Protein AF-A0A9P0H3G5-F1 (afdb_monomer_lite)

Sequence (173 aa):
MIEGFGSDVYIGLFVGIISFILIFKLLHWIFGDRNGSVQLIDEVNEVEDGVRPPIYNPNCCPICLCGQSLALETNCGHLYCGTCLQMHYLITSRGDSSGFLCAMCRQRVVLIFICFNQEEWQRPVDHNNLQARDDVLRFVRMYNRIVRNDLTMYWLLYGCHYKQSLNEEQTGQ

Foldseek 3Di:
DDDDDPVVVVVVVVVVVVVVVVVVVVVCCVVVVVPDDPPPPPDPDDDDDDDDPPDDDLQAAPQPRHGADQWKAFPVGRIHHLVSVLVVCVVAPPPDLQAGADPPPRDGGQAMDGDHDPCLVVPDDDPVSVVSNVVSVVSRVVSNVSNVVVVVVCCVVPVVVVVVVVVVVVVPD

Secondary structure (DSSP, 8-state):
---SSSHHHHHHHHHHHHHHHHHHHHHHHHHHGGGS---------------------TTB-TTT-SBPSSEEEETTS-EEEHHHHHHHHHHH--S-TT-EEPTTT--EE--EEE---HHHHH----HHHHHHHHHHHHHHHHHHHHHHHHHHHHHHHHTHHHHHHHHHHTS--

pLDDT: mean 76.03, std 18.28, range [39.28, 95.94]

Radius of gyration: 25.34 Å; chains: 1; bounding box: 59×46×76 Å

InterPro domains:
  IPR001841 Zinc finger, RING-type [PS50089] (61-106)
  IPR001841 Zinc finger, RING-type [SM00184] (61-105)
  IPR013083 Zinc finger, RING/FYVE/PHD-type [G3DSA:3.30.40.10] (41-170)
  IPR017907 Zinc finger, RING-type, conserved site [PS00518] (76-85)
  IPR038896 E3 ubiquitin-protein ligase RNF170 [PTHR22894] (50-146)

Structure (mmCIF, N/CA/C/O backbone):
data_AF-A0A9P0H3G5-F1
#
_entry.id   AF-A0A9P0H3G5-F1
#
loop_
_atom_site.group_PDB
_atom_site.id
_atom_site.type_symbol
_atom_sit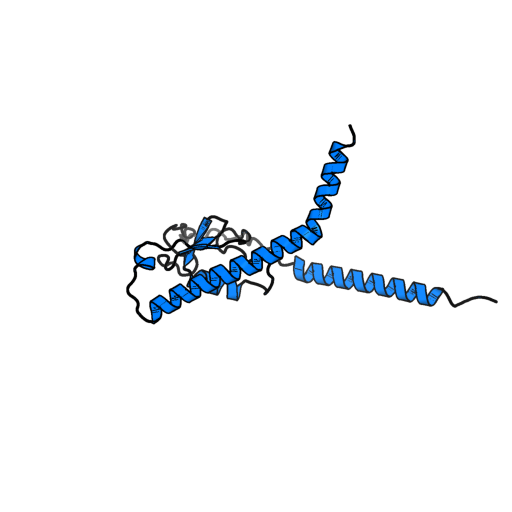e.label_atom_id
_atom_site.label_alt_id
_atom_site.label_comp_id
_atom_site.label_asym_id
_atom_site.label_entity_id
_atom_site.label_seq_id
_atom_site.pdbx_PDB_ins_code
_atom_site.Cartn_x
_atom_site.Cartn_y
_atom_site.Cartn_z
_atom_site.occupancy
_atom_site.B_iso_or_equiv
_atom_site.auth_seq_id
_atom_site.auth_comp_id
_atom_site.auth_asym_id
_atom_site.auth_atom_id
_atom_site.pdbx_PDB_model_num
ATOM 1 N N . MET A 1 1 ? 39.455 7.508 -57.309 1.00 43.72 1 MET A N 1
ATOM 2 C CA . MET A 1 1 ? 39.784 7.834 -55.907 1.00 43.72 1 MET A CA 1
ATOM 3 C C . MET A 1 1 ? 38.508 8.301 -55.223 1.00 43.72 1 MET A C 1
ATOM 5 O O . MET A 1 1 ? 38.209 9.484 -55.247 1.00 43.72 1 MET A O 1
ATOM 9 N N . ILE A 1 2 ? 37.701 7.358 -54.735 1.00 54.16 2 ILE A N 1
ATOM 10 C CA . ILE A 1 2 ? 36.530 7.624 -53.885 1.00 54.16 2 ILE A CA 1
ATOM 11 C C . ILE A 1 2 ? 36.586 6.551 -52.796 1.00 54.16 2 ILE A C 1
ATOM 13 O O . ILE A 1 2 ? 35.882 5.551 -52.846 1.00 54.16 2 ILE A O 1
ATOM 17 N N . GLU A 1 3 ? 37.530 6.710 -51.878 1.00 62.25 3 GLU A N 1
ATOM 18 C CA . GLU A 1 3 ? 37.628 5.905 -50.664 1.00 62.25 3 GLU A CA 1
ATOM 19 C C . GLU A 1 3 ? 37.427 6.852 -49.483 1.00 62.25 3 GLU A C 1
ATOM 21 O O . GLU A 1 3 ? 38.040 7.917 -49.437 1.00 62.25 3 GLU A O 1
ATOM 26 N N . GLY A 1 4 ? 36.564 6.465 -48.541 1.00 60.00 4 GLY A N 1
ATOM 27 C CA . GLY A 1 4 ? 36.688 6.946 -47.163 1.00 60.00 4 GLY A CA 1
ATOM 28 C C . GLY A 1 4 ? 35.670 7.961 -46.640 1.00 60.00 4 GLY A C 1
ATOM 29 O O . GLY A 1 4 ? 36.054 8.801 -45.843 1.00 60.00 4 GLY A O 1
ATOM 30 N N . PHE A 1 5 ? 34.388 7.896 -47.020 1.00 57.34 5 PHE A N 1
ATOM 31 C CA . PHE A 1 5 ? 33.330 8.640 -46.295 1.00 57.34 5 PHE A CA 1
ATOM 32 C C . PHE A 1 5 ? 32.260 7.753 -45.639 1.00 57.34 5 PHE A C 1
ATOM 34 O O . PHE A 1 5 ? 31.451 8.240 -44.856 1.00 57.34 5 PHE A O 1
ATOM 41 N N . GLY A 1 6 ? 32.242 6.448 -45.932 1.00 60.72 6 GLY A N 1
ATOM 42 C CA . GLY A 1 6 ? 31.206 5.543 -45.423 1.00 60.72 6 GLY A CA 1
ATOM 43 C C . GLY A 1 6 ? 31.558 4.854 -44.105 1.00 60.72 6 GLY A C 1
ATOM 44 O O . GLY A 1 6 ? 30.698 4.715 -43.242 1.00 60.72 6 GLY A O 1
ATOM 45 N N . SER A 1 7 ? 32.807 4.410 -43.937 1.00 69.69 7 SER A N 1
ATOM 46 C CA . SER A 1 7 ? 33.212 3.518 -42.839 1.00 69.69 7 SER A CA 1
ATOM 47 C C . SER A 1 7 ? 33.006 4.127 -41.458 1.00 69.69 7 SER A C 1
ATOM 49 O O . SER A 1 7 ? 32.521 3.442 -40.565 1.00 69.69 7 SER A O 1
ATOM 51 N N . ASP A 1 8 ? 33.303 5.412 -41.293 1.00 74.94 8 ASP A N 1
ATOM 52 C CA . ASP A 1 8 ? 33.261 6.072 -39.984 1.00 74.94 8 ASP A CA 1
ATOM 53 C C . ASP A 1 8 ? 31.825 6.200 -39.459 1.00 74.94 8 ASP A C 1
ATOM 55 O O . ASP A 1 8 ? 31.575 6.068 -38.259 1.00 74.94 8 ASP A O 1
ATOM 59 N N . VAL A 1 9 ? 30.859 6.354 -40.371 1.00 80.38 9 VAL A N 1
ATOM 60 C CA . VAL A 1 9 ? 29.427 6.375 -40.047 1.00 80.38 9 VAL A CA 1
ATOM 61 C C . VAL A 1 9 ? 28.953 4.985 -39.618 1.00 80.38 9 VAL A C 1
ATOM 63 O O . VAL A 1 9 ? 28.243 4.856 -38.619 1.00 80.38 9 VAL A O 1
ATOM 66 N N . TYR A 1 10 ? 29.385 3.932 -40.320 1.00 83.00 10 TYR A N 1
ATOM 67 C CA . TYR A 1 10 ? 29.057 2.551 -39.950 1.00 83.00 10 TYR A CA 1
ATOM 68 C C . TYR A 1 10 ? 29.678 2.148 -38.609 1.00 83.00 10 TYR A C 1
ATOM 70 O O . TYR A 1 10 ? 29.017 1.501 -37.797 1.00 83.00 10 TYR A O 1
ATOM 78 N N . ILE A 1 11 ? 30.918 2.565 -38.347 1.00 84.50 11 ILE A N 1
ATOM 79 C CA . ILE A 1 11 ? 31.607 2.301 -37.079 1.00 84.50 11 ILE A CA 1
ATOM 80 C C . ILE A 1 11 ? 30.888 3.021 -35.933 1.00 84.50 11 ILE A C 1
ATOM 82 O O . ILE A 1 11 ? 30.604 2.399 -34.908 1.00 84.50 11 ILE A O 1
ATOM 86 N N . GLY A 1 12 ? 30.519 4.293 -36.115 1.00 85.06 12 GLY A N 1
ATOM 87 C CA . GLY A 1 12 ? 29.766 5.052 -35.113 1.00 85.06 12 GLY A CA 1
ATOM 88 C C . GLY A 1 12 ? 28.413 4.419 -34.779 1.00 85.06 12 GLY A C 1
ATOM 89 O O . GLY A 1 12 ? 28.065 4.280 -33.605 1.00 85.06 12 GLY A O 1
ATOM 90 N N . LEU A 1 13 ? 27.678 3.960 -35.797 1.00 88.19 13 LEU A N 1
ATOM 91 C CA . LEU A 1 13 ? 26.401 3.269 -35.616 1.00 88.19 13 LEU A CA 1
ATOM 92 C C . LEU A 1 13 ? 26.577 1.955 -34.843 1.00 88.19 13 LEU A C 1
ATOM 94 O O . LEU A 1 13 ? 25.840 1.684 -33.896 1.00 88.19 13 LEU A O 1
ATOM 98 N N . PHE A 1 14 ? 27.572 1.153 -35.219 1.00 92.38 14 PHE A N 1
ATOM 99 C CA . PHE A 1 14 ? 27.832 -0.137 -34.591 1.00 92.38 14 PHE A CA 1
ATOM 100 C C . PHE A 1 14 ? 28.221 0.013 -33.115 1.00 92.38 14 PHE A C 1
ATOM 102 O O . PHE A 1 14 ? 27.665 -0.671 -32.255 1.00 92.38 14 PHE A O 1
ATOM 109 N N . VAL A 1 15 ? 29.106 0.966 -32.799 1.00 92.81 15 VAL A N 1
ATOM 110 C CA . VAL A 1 15 ? 29.505 1.276 -31.416 1.00 92.81 15 VAL A CA 1
ATOM 111 C C . VAL A 1 15 ? 28.314 1.788 -30.603 1.00 92.81 15 VAL A C 1
ATOM 113 O O . VAL A 1 15 ? 28.131 1.371 -29.458 1.00 92.81 15 VAL A O 1
ATOM 116 N N . GLY A 1 16 ? 27.467 2.636 -31.194 1.00 93.75 16 GLY A N 1
ATOM 117 C CA . GLY A 1 16 ? 26.249 3.131 -30.552 1.00 93.75 16 GLY A CA 1
ATOM 118 C C . GLY A 1 16 ? 25.256 2.016 -30.218 1.00 93.75 16 GLY A C 1
ATOM 119 O O . GLY A 1 16 ? 24.763 1.951 -29.092 1.00 93.75 16 GLY A O 1
ATOM 120 N N . ILE A 1 17 ? 25.008 1.099 -31.159 1.00 94.81 17 ILE A N 1
ATOM 121 C CA . ILE A 1 17 ? 24.093 -0.036 -30.965 1.00 94.81 17 ILE A CA 1
ATOM 122 C C . ILE A 1 17 ? 24.630 -0.989 -29.895 1.00 94.81 17 ILE A C 1
ATOM 124 O O . ILE A 1 17 ? 23.881 -1.381 -29.000 1.00 94.81 17 ILE A O 1
ATOM 128 N N . ILE A 1 18 ? 25.922 -1.329 -29.935 1.00 95.25 18 ILE A N 1
ATOM 129 C CA . ILE A 1 18 ? 26.534 -2.191 -28.914 1.00 95.25 18 ILE A CA 1
ATOM 130 C C . ILE A 1 18 ? 26.452 -1.533 -27.539 1.00 95.25 18 ILE A C 1
ATOM 132 O O . ILE A 1 18 ? 26.030 -2.182 -26.585 1.00 95.25 18 ILE A O 1
ATOM 136 N N . SER A 1 19 ? 26.795 -0.248 -27.434 1.00 93.31 19 SER A N 1
ATOM 137 C CA . SER A 1 19 ? 26.699 0.503 -26.180 1.00 93.31 19 SER A CA 1
ATOM 138 C C . SER A 1 19 ? 25.270 0.492 -25.629 1.00 93.31 19 SER A C 1
ATOM 140 O O . SER A 1 19 ? 25.058 0.179 -24.459 1.00 93.31 19 SER A O 1
ATOM 142 N N . PHE A 1 20 ? 24.270 0.717 -26.485 1.00 95.19 20 PHE A N 1
ATOM 143 C CA . PHE A 1 20 ? 22.865 0.670 -26.091 1.00 95.19 20 PHE A CA 1
ATOM 144 C C . PHE A 1 20 ? 22.429 -0.725 -25.620 1.00 95.19 20 PHE A C 1
ATOM 146 O O . PHE A 1 20 ? 21.769 -0.839 -24.589 1.00 95.19 20 PHE A O 1
ATOM 153 N N . ILE A 1 21 ? 22.836 -1.795 -26.313 1.00 95.00 21 ILE A N 1
ATOM 154 C CA . ILE A 1 21 ? 22.534 -3.181 -25.918 1.00 95.00 21 ILE A CA 1
ATOM 155 C C . ILE A 1 21 ? 23.200 -3.527 -24.581 1.00 95.00 21 ILE A C 1
ATOM 157 O O . ILE A 1 21 ? 22.567 -4.157 -23.734 1.00 95.00 21 ILE A O 1
ATOM 161 N N . LEU A 1 22 ? 24.449 -3.103 -24.366 1.00 93.38 22 LEU A N 1
ATOM 162 C CA . LEU A 1 22 ? 25.169 -3.322 -23.111 1.00 93.38 22 LEU A CA 1
ATOM 163 C C . LEU A 1 22 ? 24.517 -2.565 -21.954 1.00 93.38 22 LEU A C 1
ATOM 165 O O . LEU A 1 22 ? 24.302 -3.153 -20.898 1.00 93.38 22 LEU A O 1
ATOM 169 N N . ILE A 1 23 ? 24.133 -1.303 -22.160 1.00 93.44 23 ILE A N 1
ATOM 170 C CA . ILE A 1 23 ? 23.403 -0.512 -21.162 1.00 93.44 23 ILE A CA 1
ATOM 171 C C . ILE A 1 23 ? 22.043 -1.149 -20.878 1.00 93.44 23 ILE A C 1
ATOM 173 O O . ILE A 1 23 ? 21.689 -1.322 -19.718 1.00 93.44 23 ILE A O 1
ATOM 177 N N . PHE A 1 24 ? 21.298 -1.568 -21.902 1.00 92.81 24 PHE A N 1
ATOM 178 C CA . PHE A 1 24 ? 20.006 -2.227 -21.723 1.00 92.81 24 PHE A CA 1
ATOM 179 C C . PHE A 1 24 ? 20.139 -3.554 -20.968 1.00 92.81 24 PHE A C 1
ATOM 181 O O . PHE A 1 24 ? 19.351 -3.822 -20.067 1.00 92.81 24 PHE A O 1
ATOM 188 N N . LYS A 1 25 ? 21.158 -4.367 -21.273 1.00 89.81 25 LYS A N 1
ATOM 189 C CA . LYS A 1 25 ? 21.464 -5.603 -20.539 1.00 89.81 25 LYS A CA 1
ATOM 190 C C . LYS A 1 25 ? 21.886 -5.324 -19.103 1.00 89.81 25 LYS A C 1
ATOM 192 O O . LYS A 1 25 ? 21.451 -6.049 -18.220 1.00 89.81 25 LYS A O 1
ATOM 197 N N . LEU A 1 26 ? 22.681 -4.284 -18.865 1.00 88.31 26 LEU A N 1
ATOM 198 C CA . LEU A 1 26 ? 23.133 -3.892 -17.532 1.00 88.31 26 LEU A CA 1
ATOM 199 C C . LEU A 1 26 ? 21.976 -3.344 -16.691 1.00 88.31 26 LEU A C 1
ATOM 201 O O . LEU A 1 26 ? 21.835 -3.722 -15.535 1.00 88.31 26 LEU A O 1
ATOM 205 N N . LEU A 1 27 ? 21.089 -2.543 -17.284 1.00 86.12 27 LEU A N 1
ATOM 206 C CA . LEU A 1 27 ? 19.841 -2.124 -16.652 1.00 86.12 27 LEU A CA 1
ATOM 207 C C . LEU A 1 27 ? 18.947 -3.338 -16.393 1.00 86.12 27 LEU A C 1
ATOM 209 O O . LEU A 1 27 ? 18.522 -3.546 -15.268 1.00 86.12 27 LEU A O 1
ATOM 213 N N . HIS A 1 28 ? 18.713 -4.202 -17.377 1.00 82.19 28 HIS A N 1
ATOM 214 C CA . HIS A 1 28 ? 17.889 -5.393 -17.177 1.00 82.19 28 HIS A CA 1
ATOM 215 C C . HIS A 1 28 ? 18.497 -6.369 -16.160 1.00 82.19 28 HIS A C 1
ATOM 217 O O . HIS A 1 28 ? 17.760 -7.065 -15.478 1.00 82.19 28 HIS A O 1
ATOM 223 N N . TRP A 1 29 ? 19.819 -6.423 -16.019 1.00 80.50 29 TRP A N 1
ATOM 224 C CA . TRP A 1 29 ? 20.493 -7.208 -14.989 1.00 80.50 29 TRP A CA 1
ATOM 225 C C . TRP A 1 29 ? 20.328 -6.566 -13.605 1.00 80.50 29 TRP A C 1
ATOM 227 O O . TRP A 1 29 ? 19.823 -7.214 -12.700 1.00 80.50 29 TRP A O 1
ATOM 237 N N . ILE A 1 30 ? 20.593 -5.263 -13.453 1.00 74.56 30 ILE A N 1
ATOM 238 C CA . ILE A 1 30 ? 20.393 -4.533 -12.185 1.00 74.56 30 ILE A CA 1
ATOM 239 C C . ILE A 1 30 ? 18.920 -4.553 -11.734 1.00 74.56 30 ILE A C 1
ATOM 241 O O . ILE A 1 30 ? 18.620 -4.687 -10.545 1.00 74.56 30 ILE A O 1
ATOM 245 N N . PHE A 1 31 ? 17.984 -4.414 -12.673 1.00 68.06 31 PHE A N 1
ATOM 246 C CA . PHE A 1 31 ? 16.548 -4.431 -12.397 1.00 68.06 31 PHE A CA 1
ATOM 247 C C . PHE A 1 31 ? 15.979 -5.861 -12.309 1.00 68.06 31 PHE A C 1
ATOM 249 O O . PHE A 1 31 ? 15.028 -6.080 -11.556 1.00 68.06 31 PHE A O 1
ATOM 256 N N . GLY A 1 32 ? 16.564 -6.830 -13.021 1.00 57.41 32 GLY A N 1
ATOM 257 C CA . GLY A 1 32 ? 16.137 -8.233 -13.088 1.00 57.41 32 GLY A CA 1
ATOM 258 C C . GLY A 1 32 ? 16.697 -9.127 -11.980 1.00 57.41 32 GLY A C 1
ATOM 259 O O . GLY A 1 32 ? 15.994 -10.034 -11.538 1.00 57.41 32 GLY A O 1
ATOM 260 N N . ASP A 1 33 ? 17.879 -8.828 -11.431 1.00 53.69 33 ASP A N 1
ATOM 261 C CA . ASP A 1 33 ? 18.471 -9.584 -10.311 1.00 53.69 33 ASP A CA 1
ATOM 262 C C . ASP A 1 33 ? 17.697 -9.415 -8.996 1.00 53.69 33 ASP A C 1
ATOM 264 O O . ASP A 1 33 ? 17.911 -10.145 -8.030 1.00 53.69 33 ASP A O 1
ATOM 268 N N . ARG A 1 34 ? 16.708 -8.514 -8.943 1.00 51.66 34 ARG A N 1
ATOM 269 C CA . ARG A 1 34 ? 15.771 -8.450 -7.809 1.00 51.66 34 ARG A CA 1
ATOM 270 C C . ARG A 1 34 ? 14.614 -9.457 -7.927 1.00 51.66 34 ARG A C 1
ATOM 272 O O . ARG A 1 34 ? 13.754 -9.443 -7.049 1.00 51.66 34 ARG A O 1
ATOM 279 N N . ASN A 1 35 ? 14.583 -10.310 -8.962 1.00 53.72 35 ASN A N 1
ATOM 280 C CA . ASN A 1 35 ? 13.519 -11.297 -9.203 1.00 53.72 35 ASN A CA 1
ATOM 281 C C . ASN A 1 35 ? 13.884 -12.763 -8.885 1.00 53.72 35 ASN A C 1
ATOM 283 O O . ASN A 1 35 ? 13.059 -13.643 -9.114 1.00 53.72 35 ASN A O 1
ATOM 287 N N . GLY A 1 36 ? 15.048 -13.080 -8.313 1.00 46.50 36 GLY A N 1
ATOM 288 C CA . GLY A 1 36 ? 15.263 -14.465 -7.884 1.00 46.50 36 GLY A CA 1
ATOM 289 C C . GLY A 1 36 ? 16.651 -14.805 -7.382 1.00 46.50 36 GLY A C 1
ATOM 290 O O . GLY A 1 36 ? 17.497 -15.203 -8.162 1.00 46.50 36 GLY A O 1
ATOM 291 N N . SER A 1 37 ? 16.820 -14.761 -6.063 1.00 40.62 37 SER A N 1
ATOM 292 C CA . SER A 1 37 ? 17.173 -15.952 -5.284 1.00 40.62 37 SER A CA 1
ATOM 293 C C . SER A 1 37 ? 17.192 -15.557 -3.810 1.00 40.62 37 SER A C 1
ATOM 295 O O . SER A 1 37 ? 18.187 -15.051 -3.295 1.00 40.62 37 SER A O 1
ATOM 297 N N . VAL A 1 38 ? 16.084 -15.796 -3.106 1.00 46.97 38 VAL A N 1
ATOM 298 C CA . VAL A 1 38 ? 16.232 -16.207 -1.708 1.00 46.97 38 VAL A CA 1
ATOM 299 C C . VAL A 1 38 ? 16.983 -17.526 -1.815 1.00 46.97 38 VAL A C 1
ATOM 301 O O . VAL A 1 38 ? 16.424 -18.496 -2.323 1.00 46.97 38 VAL A O 1
ATOM 304 N N . GLN A 1 39 ? 18.269 -17.530 -1.469 1.00 42.59 39 GLN A N 1
ATOM 305 C CA . GLN A 1 39 ? 18.959 -18.788 -1.246 1.00 42.59 39 GLN A CA 1
ATOM 306 C C . GLN A 1 39 ? 18.217 -19.464 -0.097 1.00 42.59 39 GLN A C 1
ATOM 308 O O . GLN A 1 39 ? 18.187 -18.948 1.021 1.00 42.59 39 GLN A O 1
ATOM 313 N N . LEU A 1 40 ? 17.531 -20.559 -0.420 1.00 51.22 40 LEU A N 1
ATOM 314 C CA . LEU A 1 40 ? 17.145 -21.557 0.559 1.00 51.22 40 LEU A CA 1
ATOM 315 C C . LEU A 1 40 ? 18.441 -21.958 1.254 1.00 51.22 40 LEU A C 1
ATOM 317 O O . LEU A 1 40 ? 19.288 -22.621 0.660 1.00 51.22 40 LEU A O 1
ATOM 321 N N . ILE A 1 41 ? 18.620 -21.504 2.490 1.00 43.62 41 ILE A N 1
ATOM 322 C CA . ILE A 1 41 ? 19.539 -22.167 3.402 1.00 43.62 41 ILE A CA 1
ATOM 323 C C . ILE A 1 41 ? 18.794 -23.435 3.834 1.00 43.62 41 ILE A C 1
ATOM 325 O O . ILE A 1 41 ? 18.221 -23.499 4.919 1.00 43.62 41 ILE A O 1
ATOM 329 N N . ASP A 1 42 ? 18.724 -24.405 2.921 1.00 46.09 42 ASP A N 1
ATOM 330 C CA . ASP A 1 42 ? 18.433 -25.800 3.235 1.00 46.09 42 ASP A CA 1
ATOM 331 C C . ASP A 1 42 ? 19.680 -26.366 3.913 1.00 46.09 42 ASP A C 1
ATOM 333 O O . ASP A 1 42 ? 20.501 -27.019 3.284 1.00 46.09 42 ASP A O 1
ATOM 337 N N . GLU A 1 43 ? 19.858 -26.023 5.188 1.00 48.94 43 GLU A N 1
ATOM 338 C CA . GLU A 1 43 ? 20.580 -26.841 6.167 1.00 48.94 43 GLU A CA 1
ATOM 339 C C . GLU A 1 43 ? 20.368 -26.253 7.570 1.00 48.94 43 GLU A C 1
ATOM 341 O O . GLU A 1 43 ? 21.289 -25.809 8.257 1.00 48.94 43 GLU A O 1
ATOM 346 N N . VAL A 1 44 ? 19.113 -26.222 8.028 1.00 45.06 44 VAL A N 1
ATOM 347 C CA . VAL A 1 44 ? 18.879 -26.185 9.475 1.00 45.06 44 VAL A CA 1
ATOM 348 C C . VAL A 1 44 ? 19.031 -27.619 9.953 1.00 45.06 44 VAL A C 1
ATOM 350 O O . VAL A 1 44 ? 18.098 -28.415 9.881 1.00 45.06 44 VAL A O 1
ATOM 353 N N . ASN A 1 45 ? 20.255 -27.941 10.377 1.00 39.75 45 ASN A N 1
ATOM 354 C CA . ASN A 1 45 ? 20.536 -29.099 11.213 1.00 39.75 45 ASN A CA 1
ATOM 355 C C . ASN A 1 45 ? 19.457 -29.199 12.293 1.00 39.75 45 ASN A C 1
ATOM 357 O O . ASN A 1 45 ? 19.177 -28.208 12.972 1.00 39.75 45 ASN A O 1
ATOM 361 N N . GLU A 1 46 ? 18.871 -30.388 12.419 1.00 46.81 46 GLU A N 1
ATOM 362 C CA . GLU A 1 46 ? 17.973 -30.776 13.500 1.00 46.81 46 GLU A CA 1
ATOM 363 C C . GLU A 1 46 ? 18.613 -30.439 14.852 1.00 46.81 46 GLU A C 1
ATOM 365 O O . GLU A 1 46 ? 19.385 -31.207 15.421 1.00 46.81 46 GLU A O 1
ATOM 370 N N . VAL A 1 47 ? 18.294 -29.263 15.378 1.00 46.50 47 VAL A N 1
ATOM 371 C CA . VAL A 1 47 ? 18.388 -28.979 16.800 1.00 46.50 47 VAL A CA 1
ATOM 372 C C . VAL A 1 47 ? 17.003 -28.514 17.191 1.00 46.50 47 VAL A C 1
ATOM 374 O O . VAL A 1 47 ? 16.557 -27.431 16.817 1.00 46.50 47 VAL A O 1
ATOM 377 N N . GLU A 1 48 ? 16.303 -29.417 17.865 1.00 51.69 48 GLU A N 1
ATOM 378 C CA . GLU A 1 48 ? 15.015 -29.186 18.491 1.00 51.69 48 GLU A CA 1
ATOM 379 C C . GLU A 1 48 ? 15.066 -27.916 19.350 1.00 51.69 48 GLU A C 1
ATOM 381 O O . GLU A 1 48 ? 15.558 -27.926 20.474 1.00 51.69 48 GLU A O 1
ATOM 386 N N . ASP A 1 49 ? 14.509 -26.822 18.841 1.00 49.31 49 ASP A N 1
ATOM 387 C CA . ASP A 1 49 ? 13.850 -25.844 19.692 1.00 49.31 49 ASP A CA 1
ATOM 388 C C . ASP A 1 49 ? 12.537 -25.449 19.013 1.00 49.31 49 ASP A C 1
ATOM 390 O O . ASP A 1 49 ? 12.501 -25.038 17.852 1.00 49.31 49 ASP A O 1
ATOM 394 N N . GLY A 1 50 ? 11.429 -25.713 19.703 1.00 48.47 50 GLY A N 1
ATOM 395 C CA . GLY A 1 50 ? 10.075 -25.843 19.160 1.00 48.47 50 GLY A CA 1
ATOM 396 C C . GLY A 1 50 ? 9.420 -24.550 18.665 1.00 48.47 50 GLY A C 1
ATOM 397 O O . GLY A 1 50 ? 8.298 -24.239 19.069 1.00 48.47 50 GLY A O 1
ATOM 398 N N . VAL A 1 51 ? 10.053 -23.807 17.760 1.00 47.97 51 VAL A N 1
ATOM 399 C CA . VAL A 1 51 ? 9.445 -22.646 17.103 1.00 47.97 51 VAL A CA 1
ATOM 400 C C . VAL A 1 51 ? 8.607 -23.130 15.922 1.00 47.97 51 VAL A C 1
ATOM 402 O O . VAL A 1 51 ? 9.056 -23.204 14.780 1.00 47.97 51 VAL A O 1
ATOM 405 N N . ARG A 1 52 ? 7.345 -23.473 16.200 1.00 52.16 52 ARG A N 1
ATOM 406 C CA . ARG A 1 52 ? 6.324 -23.618 15.152 1.00 52.16 52 ARG A CA 1
ATOM 407 C C . ARG A 1 52 ? 6.300 -22.330 14.311 1.00 52.16 52 ARG A C 1
ATOM 409 O O . ARG A 1 52 ? 6.343 -21.249 14.907 1.00 52.16 52 ARG A O 1
ATOM 416 N N . PRO A 1 53 ? 6.194 -22.404 12.969 1.00 54.41 53 PRO A N 1
ATOM 417 C CA . PRO A 1 53 ? 5.981 -21.205 12.166 1.00 54.41 53 PRO A CA 1
ATOM 418 C C . PRO A 1 53 ? 4.755 -20.465 12.720 1.00 54.41 53 PRO A C 1
ATOM 420 O O . PRO A 1 53 ? 3.779 -21.130 13.092 1.00 54.41 53 PRO A O 1
ATOM 423 N N . PRO A 1 54 ? 4.798 -19.124 12.838 1.00 54.88 54 PRO A N 1
ATOM 424 C CA . PRO A 1 54 ? 3.695 -18.368 13.407 1.00 54.88 54 PRO A CA 1
ATOM 425 C C . PRO A 1 54 ? 2.422 -18.714 12.639 1.00 54.88 54 PRO A C 1
ATOM 427 O O . PRO A 1 54 ? 2.322 -18.498 11.431 1.00 54.88 54 PRO A O 1
ATOM 430 N N . ILE A 1 55 ? 1.472 -19.324 13.349 1.00 59.41 55 ILE A N 1
ATOM 431 C CA . ILE A 1 55 ? 0.182 -19.717 12.793 1.00 59.41 55 ILE A CA 1
ATOM 432 C C . ILE A 1 55 ? -0.481 -18.436 12.291 1.00 59.41 55 ILE A C 1
ATOM 434 O O . ILE A 1 55 ? -0.664 -17.492 13.062 1.00 59.41 55 ILE A O 1
ATOM 438 N N . TYR A 1 56 ? -0.814 -18.396 10.999 1.00 64.00 56 TYR A N 1
ATOM 439 C CA . TYR A 1 56 ? -1.563 -17.291 10.415 1.00 64.00 56 TYR A CA 1
ATOM 440 C C . TYR A 1 56 ? -2.858 -17.097 11.208 1.00 64.00 56 TYR A C 1
ATOM 442 O O . TYR A 1 56 ? -3.741 -17.955 11.196 1.00 64.00 56 TYR A O 1
ATOM 450 N N . ASN A 1 57 ? -2.950 -15.976 11.919 1.00 73.69 57 ASN A N 1
ATOM 451 C CA . ASN A 1 57 ? -4.172 -15.571 12.586 1.00 73.69 57 ASN A CA 1
ATOM 452 C C . ASN A 1 57 ? -4.884 -14.555 11.684 1.00 73.69 57 ASN A C 1
ATOM 454 O O . ASN A 1 57 ? -4.386 -13.435 11.545 1.00 73.69 57 ASN A O 1
ATOM 458 N N . PRO A 1 58 ? -6.043 -14.898 11.095 1.00 72.69 58 PRO A N 1
ATOM 459 C CA . PRO A 1 58 ? -6.783 -13.977 10.235 1.00 72.69 58 PRO A CA 1
ATOM 460 C C . PRO A 1 58 ? -7.226 -12.702 10.972 1.00 72.69 58 PRO A C 1
ATOM 462 O O . PRO A 1 58 ? -7.452 -11.674 10.340 1.00 72.69 58 PRO A O 1
ATOM 465 N N . ASN A 1 59 ? -7.272 -12.730 12.307 1.00 77.94 59 ASN A N 1
ATOM 466 C CA . ASN A 1 59 ? -7.669 -11.606 13.157 1.00 77.94 59 ASN A CA 1
ATOM 467 C C . ASN A 1 59 ? -6.488 -10.742 13.632 1.00 77.94 59 ASN A C 1
ATOM 469 O O . ASN A 1 59 ? -6.681 -9.840 14.445 1.00 77.94 59 ASN A O 1
ATOM 473 N N . CYS A 1 60 ? -5.263 -11.025 13.175 1.00 88.12 60 CYS A N 1
ATOM 474 C CA . CYS A 1 60 ? -4.089 -10.215 13.485 1.00 88.12 60 CYS A CA 1
ATOM 475 C C . CYS A 1 60 ? -3.466 -9.635 12.215 1.00 88.12 60 CYS A C 1
ATOM 477 O O . CYS A 1 60 ? -3.295 -10.312 11.201 1.00 88.12 60 CYS A O 1
ATOM 479 N N . CYS A 1 61 ? -3.068 -8.368 12.283 1.00 90.38 61 CYS A N 1
ATOM 480 C CA . CYS A 1 61 ? -2.268 -7.747 11.242 1.00 90.38 61 CYS A CA 1
ATOM 481 C C . CYS A 1 61 ? -0.888 -8.422 11.196 1.00 90.38 61 CYS A C 1
ATOM 483 O O . CYS A 1 61 ? -0.199 -8.451 12.216 1.00 90.38 61 CYS A O 1
ATOM 485 N N . PRO A 1 62 ? -0.419 -8.894 10.033 1.00 90.06 62 PRO A N 1
ATOM 486 C CA . PRO A 1 62 ? 0.861 -9.596 9.938 1.00 90.06 62 PRO A CA 1
ATOM 487 C C . PRO A 1 62 ? 2.085 -8.686 10.124 1.00 90.06 62 PRO A C 1
ATOM 489 O O . PRO A 1 62 ? 3.201 -9.181 10.226 1.00 90.06 62 PRO A O 1
ATOM 492 N N . ILE A 1 63 ? 1.894 -7.361 10.154 1.00 90.62 63 ILE A N 1
ATOM 493 C CA . ILE A 1 63 ? 2.972 -6.382 10.351 1.00 90.62 63 ILE A CA 1
ATOM 494 C C . ILE A 1 63 ? 3.145 -6.051 11.836 1.00 90.62 63 ILE A C 1
ATOM 496 O O . ILE A 1 63 ? 4.251 -6.135 12.356 1.00 90.62 63 ILE A O 1
ATOM 500 N 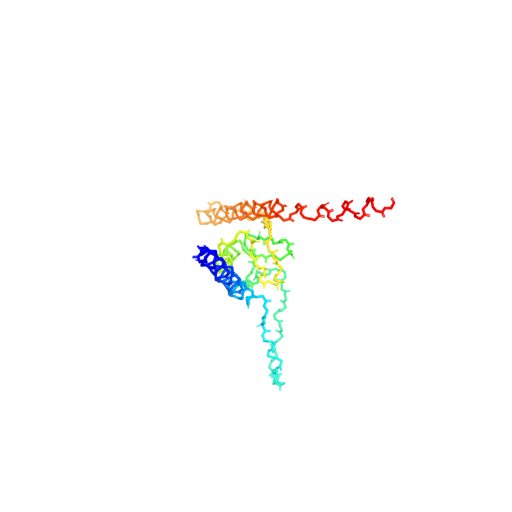N . CYS A 1 64 ? 2.069 -5.649 12.522 1.00 90.38 64 CYS A N 1
ATOM 501 C CA . CYS A 1 64 ? 2.143 -5.236 13.928 1.00 90.38 64 CYS A CA 1
ATOM 502 C C . CYS A 1 64 ? 1.752 -6.334 14.924 1.00 90.38 64 CYS A C 1
ATOM 504 O O . CYS A 1 64 ? 1.883 -6.116 16.122 1.00 90.38 64 CYS A O 1
ATOM 506 N N . LEU A 1 65 ? 1.260 -7.483 14.446 1.00 89.94 65 LEU A N 1
ATOM 507 C CA . LEU A 1 65 ? 0.813 -8.637 15.240 1.00 89.94 65 LEU A CA 1
ATOM 508 C C . LEU A 1 65 ? -0.354 -8.355 16.209 1.00 89.94 65 LEU A C 1
ATOM 510 O O . LEU A 1 65 ? -0.752 -9.230 16.974 1.00 89.94 65 LEU A O 1
ATOM 514 N N . CYS A 1 66 ? -0.957 -7.168 16.136 1.00 87.88 66 CYS A N 1
ATOM 515 C CA . CYS A 1 66 ? -2.152 -6.780 16.885 1.00 87.88 66 CYS A CA 1
ATOM 516 C C . CYS A 1 66 ? -3.431 -6.992 16.059 1.00 87.88 66 CYS A C 1
ATOM 518 O O . CYS A 1 66 ? -3.367 -7.228 14.850 1.00 87.88 66 CYS A O 1
ATOM 520 N N . GLY A 1 67 ? -4.597 -6.846 16.698 1.00 86.38 67 GLY A N 1
ATOM 521 C CA . GLY A 1 67 ? -5.882 -6.786 15.993 1.00 86.38 67 GLY A CA 1
ATOM 522 C C . GLY A 1 67 ? -5.900 -5.675 14.939 1.00 86.38 67 GLY A C 1
ATOM 523 O O . GLY A 1 67 ? -5.316 -4.606 15.151 1.00 86.38 67 GLY A O 1
ATOM 524 N N . GLN A 1 68 ? -6.528 -5.931 13.788 1.00 87.62 68 GLN A N 1
ATOM 525 C CA . GLN A 1 68 ? -6.562 -4.948 12.709 1.00 87.62 68 GLN A CA 1
ATOM 526 C C . GLN A 1 68 ? -7.377 -3.714 13.114 1.00 87.62 68 GLN A C 1
ATOM 528 O O . GLN A 1 68 ? -8.492 -3.827 13.612 1.00 87.62 68 GLN A O 1
ATOM 533 N N . SER A 1 69 ? -6.807 -2.536 12.867 1.00 89.88 69 SER A N 1
ATOM 534 C CA . SER A 1 69 ? -7.466 -1.239 13.029 1.00 89.88 69 SER A CA 1
ATOM 535 C C . SER A 1 69 ? -7.472 -0.510 11.693 1.00 89.88 69 SER A C 1
ATOM 537 O O . SER A 1 69 ? -6.444 -0.478 11.003 1.00 89.88 69 SER A O 1
ATOM 539 N N . LEU A 1 70 ? -8.623 0.057 11.329 1.00 91.62 70 LEU A N 1
ATOM 540 C CA . LEU A 1 70 ? -8.892 0.633 10.014 1.00 91.62 70 LEU A CA 1
ATOM 541 C C . LEU A 1 70 ? -8.491 -0.363 8.924 1.00 91.62 70 LEU A C 1
ATOM 543 O O . LEU A 1 70 ? -7.604 -0.093 8.109 1.00 91.62 70 LEU A O 1
ATOM 547 N N . ALA A 1 71 ? -9.083 -1.556 8.988 1.00 92.81 71 ALA A N 1
ATOM 548 C CA . ALA A 1 71 ? -8.631 -2.696 8.209 1.00 92.81 71 ALA A CA 1
ATOM 549 C C . ALA A 1 71 ? -8.706 -2.426 6.698 1.00 92.81 71 ALA A C 1
ATOM 551 O O . ALA A 1 71 ? -9.706 -1.926 6.176 1.00 92.81 71 ALA A O 1
ATOM 552 N N . LEU A 1 72 ? -7.631 -2.784 5.999 1.00 95.31 72 LEU A N 1
ATOM 553 C CA . LEU A 1 72 ? -7.527 -2.744 4.547 1.00 95.31 72 LEU A CA 1
ATOM 554 C C . LEU A 1 72 ? -7.241 -4.141 4.016 1.00 95.31 72 LEU A C 1
ATOM 556 O O . LEU A 1 72 ? -6.363 -4.835 4.532 1.00 95.31 72 LEU A O 1
ATOM 560 N N . GLU A 1 73 ? -7.937 -4.518 2.953 1.00 94.88 73 GLU A N 1
ATOM 561 C CA . GLU A 1 73 ? -7.748 -5.792 2.269 1.00 94.88 73 GLU A CA 1
ATOM 562 C C . GLU A 1 73 ? -7.072 -5.567 0.917 1.00 94.88 73 GLU A C 1
ATOM 564 O O . GLU A 1 73 ? -7.392 -4.647 0.164 1.00 94.88 73 GLU A O 1
ATOM 569 N N . THR A 1 74 ? -6.089 -6.401 0.609 1.00 94.81 74 THR A N 1
ATOM 570 C CA . THR A 1 74 ? -5.400 -6.397 -0.689 1.00 94.81 74 THR A CA 1
ATOM 571 C C . THR A 1 74 ? -6.130 -7.302 -1.683 1.00 94.81 74 THR A C 1
ATOM 573 O O . THR A 1 74 ? -6.841 -8.211 -1.279 1.00 94.81 74 THR A O 1
ATOM 576 N N . ASN A 1 75 ? -5.905 -7.163 -2.994 1.00 92.19 75 ASN A N 1
ATOM 577 C CA . ASN A 1 75 ? -6.516 -8.064 -3.996 1.00 92.19 75 ASN A CA 1
ATOM 578 C C . ASN A 1 75 ? -6.130 -9.553 -3.882 1.00 92.19 75 ASN A C 1
ATOM 580 O O . ASN A 1 75 ? -6.635 -10.361 -4.655 1.00 92.19 75 ASN A O 1
ATOM 584 N N . CYS A 1 76 ? -5.225 -9.915 -2.973 1.00 90.31 76 CYS A N 1
ATOM 585 C CA . CYS A 1 76 ? -4.916 -11.306 -2.640 1.00 90.31 76 CYS A CA 1
ATOM 586 C C . CYS A 1 76 ? -5.651 -11.810 -1.384 1.00 90.31 76 CYS A C 1
ATOM 588 O O . CYS A 1 76 ? -5.375 -12.913 -0.924 1.00 90.31 76 CYS A O 1
ATOM 590 N N . GLY A 1 77 ? -6.547 -11.001 -0.809 1.00 89.25 77 GLY A N 1
ATOM 591 C CA . GLY A 1 77 ? -7.370 -11.349 0.351 1.00 89.25 77 GLY A CA 1
ATOM 592 C C . GLY A 1 77 ? -6.696 -11.158 1.712 1.00 89.25 77 GLY A C 1
ATOM 593 O O . GLY A 1 77 ? -7.322 -11.386 2.739 1.00 89.25 77 GLY A O 1
ATOM 594 N N . HIS A 1 78 ? -5.428 -10.732 1.769 1.00 92.06 78 HIS A N 1
ATOM 595 C CA . HIS A 1 78 ? -4.755 -10.487 3.049 1.00 92.06 78 HIS A CA 1
ATOM 596 C C . HIS A 1 78 ? -5.122 -9.118 3.628 1.00 92.06 78 HIS A C 1
ATOM 598 O O . HIS A 1 78 ? -5.052 -8.105 2.916 1.00 92.06 78 HIS A O 1
ATOM 604 N N . LEU A 1 79 ? -5.448 -9.110 4.927 1.00 93.12 79 LEU A N 1
ATOM 605 C CA . LEU A 1 79 ? -5.835 -7.930 5.699 1.00 93.12 79 LEU A CA 1
ATOM 606 C C . LEU A 1 79 ? -4.671 -7.341 6.503 1.00 93.12 79 LEU A C 1
ATOM 608 O O . LEU A 1 79 ? -3.858 -8.056 7.092 1.00 93.12 79 LEU A O 1
ATOM 612 N N . TYR A 1 80 ? -4.653 -6.014 6.583 1.00 94.56 80 TYR A N 1
ATOM 613 C CA . TYR A 1 80 ? -3.669 -5.222 7.314 1.00 94.56 80 TYR A CA 1
ATOM 614 C C . TYR A 1 80 ? -4.353 -4.071 8.052 1.00 94.56 80 TYR A C 1
ATOM 616 O O . TYR A 1 80 ? -5.431 -3.631 7.656 1.00 94.56 80 TYR A O 1
ATOM 624 N N . CYS A 1 81 ? -3.702 -3.514 9.076 1.00 94.06 81 CYS A N 1
ATOM 625 C CA . CYS A 1 81 ? -4.088 -2.189 9.567 1.00 94.06 81 CYS A CA 1
ATOM 626 C C . CYS A 1 81 ? -3.821 -1.135 8.488 1.00 94.06 81 CYS A C 1
ATOM 628 O O . CYS A 1 81 ? -2.798 -1.213 7.798 1.00 94.06 81 CYS A O 1
ATOM 630 N N . GLY A 1 82 ? -4.668 -0.110 8.397 1.00 93.88 82 GLY A N 1
ATOM 631 C CA . GLY A 1 82 ? -4.514 0.947 7.396 1.00 93.88 82 GLY A CA 1
ATOM 632 C C . GLY A 1 82 ? -3.159 1.652 7.463 1.00 93.88 82 GLY A C 1
ATOM 633 O O . GLY A 1 82 ? -2.474 1.797 6.450 1.00 93.88 82 GLY A O 1
ATOM 634 N N . THR A 1 83 ? -2.719 1.998 8.673 1.00 94.19 83 THR A N 1
ATOM 635 C CA . THR A 1 83 ? -1.417 2.635 8.920 1.00 94.19 83 THR A CA 1
ATOM 636 C C . THR A 1 83 ? -0.246 1.695 8.635 1.00 94.19 83 THR A C 1
ATOM 638 O O . THR A 1 83 ? 0.736 2.104 8.019 1.00 94.19 83 THR A O 1
ATOM 641 N N . CYS A 1 84 ? -0.348 0.417 9.012 1.00 95.31 84 CYS A N 1
ATOM 642 C CA . CYS A 1 84 ? 0.687 -0.577 8.719 1.00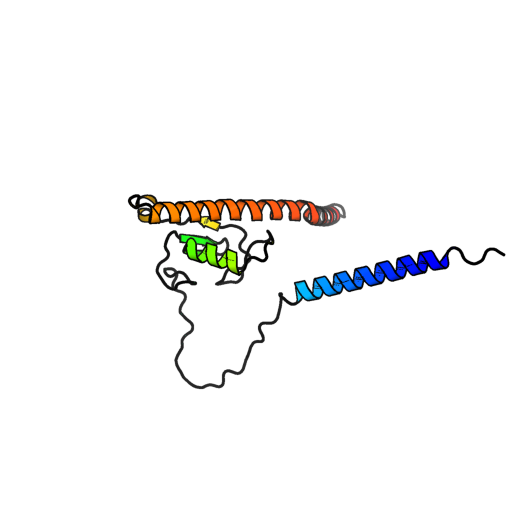 95.31 84 CYS A CA 1
ATOM 643 C C . CYS A 1 84 ? 0.864 -0.778 7.212 1.00 95.31 84 CYS A C 1
ATOM 645 O O . CYS A 1 84 ? 1.996 -0.844 6.738 1.00 95.31 84 CYS A O 1
ATOM 647 N N . LEU A 1 85 ? -0.234 -0.844 6.455 1.00 95.19 85 LEU A N 1
ATOM 648 C CA . LEU A 1 85 ? -0.171 -1.007 5.006 1.00 95.19 85 LEU A CA 1
ATOM 649 C C . LEU A 1 85 ? 0.396 0.236 4.316 1.00 95.19 85 LEU A C 1
ATOM 651 O O . LEU A 1 85 ? 1.200 0.106 3.397 1.00 95.19 85 LEU A O 1
ATOM 655 N N . GLN A 1 86 ? 0.027 1.431 4.785 1.00 94.81 86 GLN A N 1
ATOM 656 C CA . GLN A 1 86 ? 0.604 2.685 4.306 1.00 94.81 86 GLN A CA 1
ATOM 657 C C . GLN A 1 86 ? 2.122 2.717 4.530 1.00 94.81 86 GLN A C 1
ATOM 659 O O . GLN A 1 86 ? 2.869 3.011 3.599 1.00 94.81 86 GLN A O 1
ATOM 664 N N . MET A 1 87 ? 2.592 2.362 5.729 1.00 93.94 87 MET A N 1
ATOM 665 C CA . MET A 1 87 ? 4.028 2.295 6.024 1.00 93.94 87 MET A CA 1
ATOM 666 C C . MET A 1 87 ? 4.739 1.228 5.192 1.00 93.94 87 MET A C 1
ATOM 668 O O . MET A 1 87 ? 5.815 1.482 4.657 1.00 93.94 87 MET A O 1
ATOM 672 N N . HIS A 1 88 ? 4.122 0.058 5.022 1.00 93.75 88 HIS A N 1
ATOM 673 C CA . HIS A 1 88 ? 4.659 -0.996 4.165 1.00 93.75 88 HIS A CA 1
ATOM 674 C C . HIS A 1 88 ? 4.814 -0.523 2.721 1.00 93.75 88 HIS A C 1
ATOM 676 O O . HIS A 1 88 ? 5.874 -0.710 2.127 1.00 93.75 88 HIS A O 1
ATOM 682 N N . TYR A 1 89 ? 3.801 0.148 2.168 1.00 92.62 89 TYR A N 1
ATOM 683 C CA . TYR A 1 89 ? 3.886 0.767 0.848 1.00 92.62 89 TYR A CA 1
ATOM 684 C C . TYR A 1 89 ? 5.023 1.795 0.778 1.00 92.62 89 TYR A C 1
ATOM 686 O O . TYR A 1 89 ? 5.817 1.750 -0.157 1.00 92.62 89 TYR A O 1
ATOM 694 N N . LEU A 1 90 ? 5.156 2.682 1.768 1.00 90.81 90 LEU A N 1
ATOM 695 C CA . LEU A 1 90 ? 6.217 3.697 1.788 1.00 90.81 90 LEU A CA 1
ATOM 696 C C . LEU A 1 90 ? 7.627 3.088 1.792 1.00 90.81 90 LEU A C 1
ATOM 698 O O . LEU A 1 90 ? 8.520 3.628 1.150 1.00 90.81 90 LEU A O 1
ATOM 702 N N . ILE A 1 91 ? 7.824 1.970 2.493 1.00 88.94 91 ILE A N 1
ATOM 703 C CA . ILE A 1 91 ? 9.131 1.305 2.603 1.00 88.94 91 ILE A CA 1
ATOM 704 C C . ILE A 1 91 ? 9.436 0.449 1.368 1.00 88.94 91 ILE A C 1
ATOM 706 O O . ILE A 1 91 ? 10.587 0.355 0.943 1.00 88.94 91 ILE A O 1
ATOM 710 N N . THR A 1 92 ? 8.424 -0.222 0.812 1.00 85.62 92 THR A N 1
ATOM 711 C CA . THR A 1 92 ? 8.629 -1.256 -0.218 1.00 85.62 92 THR A CA 1
ATOM 712 C C . THR A 1 92 ? 8.354 -0.794 -1.641 1.00 85.62 92 THR A C 1
ATOM 714 O O . THR A 1 92 ? 8.873 -1.406 -2.579 1.00 85.62 92 THR A O 1
ATOM 717 N N . SER A 1 93 ? 7.565 0.266 -1.830 1.00 80.56 93 SER A N 1
ATOM 718 C CA . SER A 1 93 ? 7.348 0.836 -3.158 1.00 80.56 93 SER A CA 1
ATOM 719 C C . SER A 1 93 ? 8.643 1.454 -3.676 1.00 80.56 93 SER A C 1
ATOM 721 O O . SER A 1 93 ? 9.377 2.117 -2.945 1.00 80.56 93 SER A O 1
ATOM 723 N N . ARG A 1 94 ? 8.951 1.233 -4.956 1.00 69.88 94 ARG A N 1
ATOM 724 C CA . ARG A 1 94 ? 10.168 1.773 -5.582 1.00 69.88 94 ARG A CA 1
ATOM 725 C C . ARG A 1 94 ? 9.909 3.102 -6.289 1.00 69.88 94 ARG A C 1
ATOM 727 O O . ARG A 1 94 ? 10.669 3.483 -7.172 1.00 69.88 94 ARG A O 1
ATOM 734 N N . GLY A 1 95 ? 8.822 3.787 -5.927 1.00 65.06 95 GLY A N 1
ATOM 735 C CA . GLY A 1 95 ? 8.317 4.946 -6.665 1.00 65.06 95 GLY A CA 1
ATOM 736 C C . GLY A 1 95 ? 7.753 4.591 -8.044 1.00 65.06 95 GLY A C 1
ATOM 737 O O . GLY A 1 95 ? 7.395 5.490 -8.800 1.00 65.06 95 GLY A O 1
ATOM 738 N N . ASP A 1 96 ? 7.662 3.300 -8.372 1.00 69.00 96 ASP A N 1
ATOM 739 C CA . ASP A 1 96 ? 6.994 2.814 -9.560 1.00 69.00 96 ASP A CA 1
ATOM 740 C C . ASP A 1 96 ? 5.516 2.557 -9.271 1.00 69.00 96 ASP A C 1
ATOM 742 O O . ASP A 1 96 ? 5.086 2.068 -8.226 1.00 69.00 96 ASP A O 1
ATOM 746 N N . SER A 1 97 ? 4.706 2.894 -10.250 1.00 77.88 97 SER A N 1
ATOM 747 C CA . SER A 1 97 ? 3.258 2.765 -10.236 1.00 77.88 97 SER A CA 1
ATOM 748 C C . SER A 1 97 ? 2.750 1.342 -10.472 1.00 77.88 97 SER A C 1
ATOM 750 O O . SER A 1 97 ? 1.549 1.102 -10.577 1.00 77.88 97 SER A O 1
ATOM 752 N N . SER A 1 98 ? 3.660 0.372 -10.532 1.00 78.75 98 SER A N 1
ATOM 753 C CA . SER A 1 98 ? 3.339 -1.032 -10.764 1.00 78.75 98 SER A CA 1
ATOM 754 C C . SER A 1 98 ? 2.593 -1.671 -9.575 1.00 78.75 98 SER A C 1
ATOM 756 O O . SER A 1 98 ? 2.016 -2.753 -9.709 1.00 78.75 98 SER A O 1
ATOM 758 N N . GLY A 1 99 ? 2.591 -1.020 -8.408 1.00 84.62 99 GLY A N 1
ATOM 759 C CA . GLY A 1 99 ? 2.055 -1.534 -7.145 1.00 84.62 99 GLY A CA 1
ATOM 760 C C . GLY A 1 99 ? 3.113 -2.255 -6.299 1.00 84.62 99 GLY A C 1
ATOM 761 O O . GLY A 1 99 ? 4.192 -2.586 -6.786 1.00 84.62 99 GLY A O 1
ATOM 762 N N . PHE A 1 100 ? 2.825 -2.498 -5.017 1.00 90.62 100 PHE A N 1
ATOM 763 C CA . PHE A 1 100 ? 3.755 -3.180 -4.098 1.00 90.62 100 PHE A CA 1
ATOM 764 C C . PHE A 1 100 ? 3.470 -4.690 -3.991 1.00 90.62 100 PHE A C 1
ATOM 766 O O . PHE A 1 100 ? 2.452 -5.182 -4.478 1.00 90.62 100 PHE A O 1
ATOM 773 N N . LEU A 1 101 ? 4.370 -5.447 -3.354 1.00 91.19 101 LEU A N 1
ATOM 774 C CA . LEU A 1 101 ? 4.193 -6.885 -3.110 1.00 91.19 101 LEU A CA 1
ATOM 775 C C . LEU A 1 101 ? 3.574 -7.138 -1.731 1.00 91.19 101 LEU A C 1
ATOM 777 O O . LEU A 1 101 ? 4.033 -6.598 -0.720 1.00 91.19 101 LEU A O 1
ATOM 781 N N . CYS A 1 102 ? 2.558 -7.998 -1.683 1.00 91.56 102 CYS A N 1
ATOM 782 C CA . CYS A 1 102 ? 1.935 -8.432 -0.437 1.00 91.56 102 CYS A CA 1
ATOM 783 C C . CYS A 1 102 ? 2.977 -9.064 0.506 1.00 91.56 102 CYS A C 1
ATOM 785 O O . CYS A 1 102 ? 3.719 -9.958 0.103 1.00 91.56 102 CYS A O 1
ATOM 787 N N . ALA A 1 103 ? 3.005 -8.645 1.775 1.00 90.00 103 ALA A N 1
ATOM 788 C CA . ALA A 1 103 ? 3.942 -9.185 2.765 1.00 90.00 103 ALA A CA 1
ATOM 789 C C . ALA A 1 103 ? 3.691 -10.669 3.103 1.00 90.00 103 ALA A C 1
ATOM 791 O O . ALA A 1 103 ? 4.589 -11.334 3.605 1.00 90.00 103 ALA A O 1
ATOM 792 N N . MET A 1 104 ? 2.488 -11.182 2.812 1.00 89.56 104 MET A N 1
ATOM 793 C CA . MET A 1 104 ? 2.092 -12.563 3.105 1.00 89.56 104 MET A CA 1
ATOM 794 C C . MET A 1 104 ? 2.378 -13.506 1.937 1.00 89.56 104 MET A C 1
ATOM 796 O O . MET A 1 104 ? 3.169 -14.432 2.068 1.00 89.56 104 MET A O 1
ATOM 800 N N . CYS A 1 105 ? 1.762 -13.266 0.776 1.00 89.12 105 CYS A N 1
ATOM 801 C CA . CYS A 1 105 ? 1.860 -14.174 -0.374 1.00 89.12 105 CYS A CA 1
ATOM 802 C C . CYS A 1 105 ? 2.722 -13.645 -1.524 1.00 89.12 105 CYS A C 1
ATOM 804 O O . CYS A 1 105 ? 2.814 -14.292 -2.563 1.00 89.12 105 CYS A O 1
ATOM 806 N N . ARG A 1 106 ? 3.323 -12.456 -1.382 1.00 89.94 106 ARG A N 1
ATOM 807 C CA . ARG A 1 106 ? 4.141 -11.793 -2.416 1.00 89.94 106 ARG A CA 1
ATOM 808 C C . ARG A 1 106 ? 3.420 -11.519 -3.739 1.00 89.94 106 ARG A C 1
ATOM 810 O O . ARG A 1 106 ? 4.059 -11.081 -4.691 1.00 89.94 106 ARG A O 1
ATOM 817 N N . GLN A 1 107 ? 2.101 -11.697 -3.806 1.00 88.31 107 GLN A N 1
ATOM 818 C CA . GLN A 1 107 ? 1.316 -11.283 -4.963 1.00 88.31 107 GLN A CA 1
ATOM 819 C C . GLN A 1 107 ? 1.379 -9.761 -5.118 1.00 88.31 107 GLN A C 1
ATOM 821 O O . GLN A 1 107 ? 1.359 -9.014 -4.134 1.00 88.31 107 GLN A O 1
ATOM 826 N N . ARG A 1 108 ? 1.444 -9.300 -6.370 1.00 90.75 108 ARG A N 1
ATOM 827 C CA . ARG A 1 108 ? 1.378 -7.877 -6.700 1.00 90.75 108 ARG A CA 1
ATOM 828 C C . ARG A 1 108 ? 0.023 -7.306 -6.282 1.00 90.75 108 ARG A C 1
ATOM 830 O O . ARG A 1 108 ? -1.027 -7.795 -6.711 1.00 90.75 108 ARG A O 1
ATOM 837 N N . VAL A 1 109 ? 0.066 -6.269 -5.451 1.00 92.69 109 VAL A N 1
ATOM 838 C CA . VAL A 1 109 ? -1.115 -5.567 -4.965 1.00 92.69 109 VAL A CA 1
ATOM 839 C C . VAL A 1 109 ? -1.462 -4.464 -5.951 1.00 92.69 109 VAL A C 1
ATOM 841 O O . VAL A 1 109 ? -0.741 -3.482 -6.054 1.00 92.69 109 VAL A O 1
ATOM 844 N N . VAL A 1 110 ? -2.553 -4.605 -6.693 1.00 91.25 110 VAL A N 1
ATOM 845 C CA . VAL A 1 110 ? -3.002 -3.593 -7.670 1.00 91.25 110 VAL A CA 1
ATOM 846 C C . VAL A 1 110 ? -4.230 -2.819 -7.211 1.00 91.25 110 VAL A C 1
ATOM 848 O O . VAL A 1 110 ? -4.575 -1.791 -7.788 1.00 91.25 110 VAL A O 1
ATOM 851 N N . LEU A 1 111 ? -4.885 -3.311 -6.161 1.00 92.81 111 LEU A N 1
ATOM 852 C CA . LEU A 1 111 ? -6.083 -2.716 -5.602 1.00 92.81 111 LEU A CA 1
ATOM 853 C C . LEU A 1 111 ? -6.114 -2.946 -4.092 1.00 92.81 111 LEU A C 1
ATOM 855 O O . LEU A 1 111 ? -5.760 -4.025 -3.610 1.00 92.81 111 LEU A O 1
ATOM 859 N N . ILE A 1 112 ? -6.546 -1.916 -3.372 1.00 95.88 112 ILE A N 1
ATOM 860 C CA . ILE A 1 112 ? -6.777 -1.951 -1.931 1.00 95.88 112 ILE A CA 1
ATOM 861 C C . ILE A 1 112 ? -8.256 -1.666 -1.665 1.00 95.88 112 ILE A C 1
ATOM 863 O O . ILE A 1 112 ? -8.804 -0.680 -2.171 1.00 95.88 112 ILE A O 1
ATOM 867 N N . PHE A 1 113 ? -8.880 -2.515 -0.856 1.00 94.75 113 PHE A N 1
ATOM 868 C CA . PHE A 1 113 ? -10.257 -2.405 -0.392 1.00 94.75 113 PHE A CA 1
ATOM 869 C C . PHE A 1 113 ? -10.300 -1.910 1.056 1.00 94.75 113 PHE A C 1
ATOM 871 O O . PHE A 1 113 ? -9.408 -2.198 1.854 1.00 94.75 113 PHE A O 1
ATOM 878 N N . ILE A 1 114 ? -11.341 -1.146 1.385 1.00 94.56 114 ILE A N 1
ATOM 879 C CA . ILE A 1 114 ? -11.590 -0.638 2.738 1.00 94.56 114 ILE A CA 1
ATOM 880 C C . ILE A 1 114 ? -12.522 -1.620 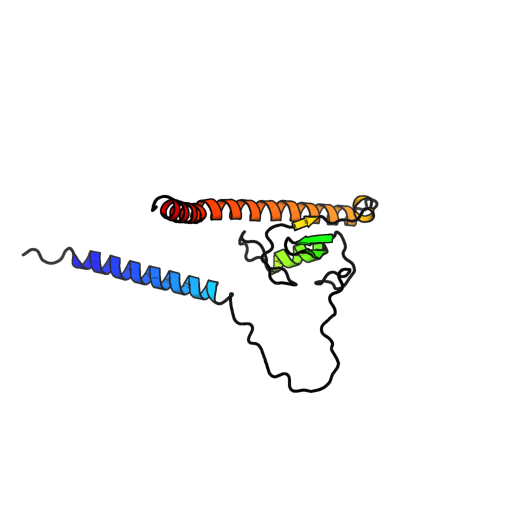3.443 1.00 94.56 114 ILE A C 1
ATOM 882 O O . ILE A 1 114 ? -13.640 -1.827 2.976 1.00 94.56 114 ILE A O 1
ATOM 886 N N . CYS A 1 115 ? -12.085 -2.168 4.575 1.00 92.75 115 CYS A N 1
ATOM 887 C CA . CYS A 1 115 ? -12.813 -3.184 5.340 1.00 92.75 115 CYS A CA 1
ATOM 888 C C . CYS A 1 115 ? -13.078 -2.718 6.780 1.00 92.75 115 CYS A C 1
ATOM 890 O O . CYS A 1 115 ? -12.989 -3.499 7.723 1.00 92.75 115 CYS A O 1
ATOM 892 N N . PHE A 1 116 ? -13.370 -1.425 6.956 1.00 90.38 116 PHE A N 1
ATOM 893 C CA . PHE A 1 116 ? -13.632 -0.851 8.275 1.00 90.38 116 PHE A CA 1
ATOM 894 C C . PHE A 1 116 ? -14.909 -1.440 8.879 1.00 90.38 116 PHE A C 1
ATOM 896 O O . PHE A 1 116 ? -15.938 -1.535 8.201 1.00 90.38 116 PHE A O 1
ATOM 903 N N . ASN A 1 117 ? -14.857 -1.785 10.162 1.00 84.75 117 ASN A N 1
ATOM 904 C CA . ASN A 1 117 ? -16.022 -2.263 10.897 1.00 84.75 117 ASN A CA 1
ATOM 905 C C . ASN A 1 117 ? -16.957 -1.099 11.296 1.00 84.75 117 ASN A C 1
ATOM 907 O O . ASN A 1 117 ? -16.618 0.080 11.179 1.00 84.75 117 ASN A O 1
ATOM 911 N N . GLN A 1 118 ? -18.171 -1.416 11.752 1.00 82.31 118 GLN A N 1
ATOM 912 C CA . GLN A 1 118 ? -19.177 -0.400 12.084 1.00 82.31 118 GLN A CA 1
ATOM 913 C C . GLN A 1 118 ? -18.718 0.547 13.202 1.00 82.31 118 GLN A C 1
ATOM 915 O O . GLN A 1 118 ? -18.977 1.749 13.135 1.00 82.31 118 GLN A O 1
ATOM 920 N N . GLU A 1 119 ? -17.994 0.026 14.190 1.00 83.00 119 GLU A N 1
ATOM 921 C CA . GLU A 1 119 ? -17.443 0.813 15.292 1.00 83.00 119 GLU A CA 1
ATOM 922 C C . GLU A 1 119 ? -16.393 1.810 14.790 1.00 83.00 119 GLU A C 1
ATOM 924 O O . GLU A 1 119 ? -16.358 2.942 15.249 1.00 83.00 119 GLU A O 1
ATOM 929 N N . GLU A 1 120 ? -15.577 1.443 13.802 1.00 85.12 120 GLU A N 1
ATOM 930 C CA . GLU A 1 120 ? -14.579 2.312 13.169 1.00 85.12 120 GLU A CA 1
ATOM 931 C C . GLU A 1 120 ? -15.207 3.419 12.315 1.00 85.12 120 GLU A C 1
ATOM 933 O O . GLU A 1 120 ? -14.676 4.532 12.244 1.00 85.12 120 GLU A O 1
ATOM 938 N N . TRP A 1 121 ? -16.357 3.149 11.694 1.00 83.75 121 TRP A N 1
ATOM 939 C CA . TRP A 1 121 ? -17.134 4.173 10.991 1.00 83.75 121 TRP A CA 1
ATOM 940 C C . TRP A 1 121 ? -17.782 5.168 11.950 1.00 83.75 121 TRP A C 1
ATOM 942 O O . TRP A 1 121 ? -17.810 6.368 11.662 1.00 83.75 121 TRP A O 1
ATOM 952 N N . GLN A 1 122 ? -18.297 4.662 13.070 1.00 80.50 122 GLN A N 1
ATOM 953 C CA . GLN A 1 122 ? -19.085 5.415 14.044 1.00 80.50 122 GLN A CA 1
ATOM 954 C C . GLN A 1 122 ? -18.257 5.976 15.208 1.00 80.50 122 GLN A C 1
ATOM 956 O O . GLN A 1 122 ? -18.812 6.698 16.038 1.00 80.50 122 GLN A O 1
ATOM 961 N N . ARG A 1 123 ? -16.957 5.651 15.289 1.00 73.94 123 ARG A N 1
ATOM 962 C CA . ARG A 1 123 ? -16.086 6.026 16.410 1.00 73.94 123 ARG A CA 1
ATOM 963 C C . ARG A 1 123 ? -16.190 7.539 16.663 1.00 73.94 123 ARG A C 1
ATOM 965 O O . ARG A 1 123 ? -16.078 8.306 15.701 1.00 73.94 123 ARG A O 1
ATOM 972 N N . PRO A 1 124 ? -16.407 7.974 17.923 1.00 65.81 124 PRO A N 1
ATOM 973 C CA . PRO A 1 124 ? -16.526 9.386 18.255 1.00 65.81 124 PRO A CA 1
ATOM 974 C C . PRO A 1 124 ? -15.327 10.166 17.730 1.00 65.81 124 PRO A C 1
ATOM 976 O O . PRO A 1 124 ? -14.188 9.708 17.820 1.00 65.81 124 PRO A O 1
ATOM 979 N N . VAL A 1 125 ? -15.599 11.343 17.173 1.00 63.41 125 VAL A N 1
ATOM 980 C CA . VAL A 1 125 ? -14.569 12.221 16.625 1.00 63.41 125 VAL A CA 1
ATOM 981 C C . VAL A 1 125 ? -13.728 12.766 17.778 1.00 63.41 125 VAL A C 1
ATOM 983 O O . VAL A 1 125 ? -14.103 13.743 18.420 1.00 63.41 125 VAL A O 1
ATOM 986 N N . ASP A 1 126 ? -12.581 12.144 18.029 1.00 75.00 126 ASP A N 1
ATOM 987 C CA . ASP A 1 126 ? -11.422 12.866 18.540 1.00 75.00 126 ASP A CA 1
ATOM 988 C C . ASP A 1 126 ? -10.506 13.242 17.366 1.00 75.00 126 ASP A C 1
ATOM 990 O O . ASP A 1 126 ? -10.553 12.635 16.289 1.00 75.00 126 ASP A O 1
ATOM 994 N N . HIS A 1 127 ? -9.692 14.283 17.551 1.00 69.81 127 HIS A N 1
ATOM 995 C CA . HIS A 1 127 ? -8.844 14.805 16.480 1.00 69.81 127 HIS A CA 1
ATOM 996 C C . HIS A 1 127 ? -7.851 13.767 15.933 1.00 69.81 127 HIS A C 1
ATOM 998 O O . HIS A 1 127 ? -7.567 13.783 14.739 1.00 69.81 127 HIS A O 1
ATOM 1004 N N . ASN A 1 128 ? -7.356 12.847 16.763 1.00 76.50 128 ASN A N 1
ATOM 1005 C CA . ASN A 1 128 ? -6.328 11.883 16.369 1.00 76.50 128 ASN A CA 1
ATOM 1006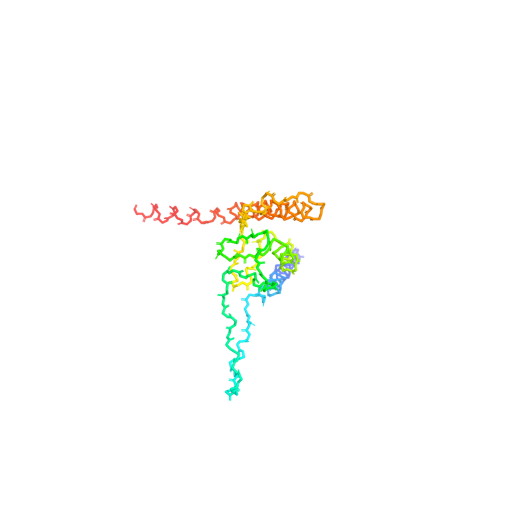 C C . ASN A 1 128 ? -6.921 10.725 15.551 1.00 76.50 128 ASN A C 1
ATOM 1008 O O . ASN A 1 128 ? -6.373 10.338 14.520 1.00 76.50 128 ASN A O 1
ATOM 1012 N N . ASN A 1 129 ? -8.066 10.199 15.982 1.00 74.19 129 ASN A N 1
ATOM 1013 C CA . ASN A 1 129 ? -8.777 9.102 15.336 1.00 74.19 129 ASN A CA 1
ATOM 1014 C C . ASN A 1 129 ? -9.399 9.533 14.004 1.00 74.19 129 ASN A C 1
ATOM 1016 O O . ASN A 1 129 ? -9.337 8.780 13.029 1.00 74.19 129 ASN A O 1
ATOM 1020 N N . LEU A 1 130 ? -9.953 10.751 13.932 1.00 78.69 130 LEU A N 1
ATOM 1021 C CA . LEU A 1 130 ? -10.471 11.291 12.674 1.00 78.69 130 LEU A CA 1
ATOM 1022 C C . LEU A 1 130 ? -9.344 11.486 11.654 1.00 78.69 130 LEU A C 1
ATOM 1024 O O . LEU A 1 130 ? -9.479 11.059 10.507 1.00 78.69 130 LEU A O 1
ATOM 1028 N N . GLN A 1 131 ? -8.222 12.063 12.091 1.00 85.12 131 GLN A N 1
ATOM 1029 C CA . GLN A 1 131 ? -7.060 12.291 11.237 1.00 85.12 131 GLN A CA 1
ATOM 1030 C C . GLN A 1 131 ? -6.509 10.973 10.679 1.00 85.12 131 GLN A C 1
ATOM 1032 O O . GLN A 1 131 ? -6.341 10.844 9.468 1.00 85.12 131 GLN A O 1
ATOM 1037 N N . ALA A 1 132 ? -6.322 9.960 11.534 1.00 87.38 132 ALA A N 1
ATOM 1038 C CA . ALA A 1 132 ? -5.832 8.650 11.111 1.00 87.38 132 ALA A CA 1
ATOM 1039 C C . ALA A 1 132 ? -6.747 7.994 10.064 1.00 87.38 132 ALA A C 1
ATOM 1041 O O . ALA A 1 132 ? -6.266 7.460 9.063 1.00 87.38 132 ALA A O 1
ATOM 1042 N N . ARG A 1 133 ? -8.071 8.063 10.253 1.00 89.88 133 ARG A N 1
ATOM 1043 C CA . ARG A 1 133 ? -9.036 7.518 9.289 1.00 89.88 133 ARG A CA 1
ATOM 1044 C C . ARG A 1 133 ? -8.962 8.235 7.946 1.00 89.88 133 ARG A C 1
ATOM 1046 O O . ARG A 1 133 ? -8.907 7.581 6.904 1.00 89.88 133 ARG A O 1
ATOM 1053 N N . ASP A 1 134 ? -8.962 9.561 7.963 1.00 91.56 134 ASP A N 1
ATOM 1054 C CA . ASP A 1 134 ? -8.935 10.363 6.743 1.00 91.56 134 ASP A CA 1
ATOM 1055 C C . ASP A 1 134 ? -7.620 10.186 5.975 1.00 91.56 134 ASP A C 1
ATOM 1057 O O . ASP A 1 134 ? -7.629 10.126 4.742 1.00 91.56 134 ASP A O 1
ATOM 1061 N N . ASP A 1 135 ? -6.504 10.021 6.684 1.00 93.12 135 ASP A N 1
ATOM 1062 C CA . ASP A 1 135 ? -5.202 9.724 6.090 1.00 93.12 135 ASP A CA 1
ATOM 1063 C C . ASP A 1 135 ? -5.188 8.352 5.409 1.00 93.12 135 ASP A C 1
ATOM 1065 O O . ASP A 1 135 ? -4.759 8.245 4.256 1.00 93.12 135 ASP A O 1
ATOM 1069 N N . VAL A 1 136 ? -5.752 7.324 6.053 1.00 94.62 136 VAL A N 1
ATOM 1070 C CA . VAL A 1 136 ? -5.903 5.987 5.458 1.00 94.62 136 VAL A CA 1
ATOM 1071 C C . VAL A 1 136 ? -6.794 6.037 4.212 1.00 94.62 136 VAL A C 1
ATOM 1073 O O . VAL A 1 136 ? -6.437 5.492 3.166 1.00 94.62 136 VAL A O 1
ATOM 1076 N N . LEU A 1 137 ? -7.933 6.732 4.270 1.00 94.94 137 LEU A N 1
ATOM 1077 C CA . LEU A 1 137 ? -8.823 6.886 3.114 1.00 94.94 137 LEU A CA 1
ATOM 1078 C C . LEU A 1 137 ? -8.138 7.633 1.961 1.00 94.94 137 LEU A C 1
ATOM 1080 O O . LEU A 1 137 ? -8.300 7.260 0.793 1.00 94.94 137 LEU A O 1
ATOM 1084 N N . ARG A 1 138 ? -7.362 8.678 2.269 1.00 95.94 138 ARG A N 1
ATOM 1085 C CA . ARG A 1 138 ? -6.580 9.424 1.276 1.00 95.94 138 ARG A CA 1
ATOM 1086 C C . ARG A 1 138 ? -5.528 8.526 0.632 1.00 95.94 138 ARG A C 1
ATOM 1088 O O . ARG A 1 138 ? -5.415 8.535 -0.594 1.00 95.94 138 ARG A O 1
ATOM 1095 N N . PHE A 1 139 ? -4.824 7.727 1.431 1.00 94.94 139 PHE A N 1
ATOM 1096 C CA . PHE A 1 139 ? -3.855 6.743 0.956 1.00 94.94 139 PHE A CA 1
ATOM 1097 C C . PHE A 1 139 ? -4.494 5.753 -0.025 1.00 94.94 139 PHE A C 1
ATOM 1099 O O . PHE A 1 139 ? -4.005 5.628 -1.146 1.00 94.94 139 PHE A O 1
ATOM 1106 N N . VAL A 1 140 ? -5.621 5.125 0.329 1.00 95.94 140 VAL A N 1
ATOM 1107 C CA . VAL A 1 140 ? -6.301 4.151 -0.547 1.00 95.94 140 VAL A CA 1
ATOM 1108 C C . VAL A 1 140 ? -6.712 4.783 -1.877 1.00 95.94 140 VAL A C 1
ATOM 1110 O O . VAL A 1 140 ? -6.459 4.216 -2.941 1.00 95.94 140 VAL A O 1
ATOM 1113 N N . ARG A 1 141 ? -7.317 5.979 -1.848 1.00 95.56 141 ARG A N 1
ATOM 1114 C CA . ARG A 1 141 ? -7.732 6.684 -3.074 1.00 95.56 141 ARG A CA 1
ATOM 1115 C C . ARG A 1 141 ? -6.540 7.042 -3.954 1.00 95.56 141 ARG A C 1
ATOM 1117 O O . ARG A 1 141 ? -6.605 6.853 -5.167 1.00 95.56 141 ARG A O 1
ATOM 1124 N N . MET A 1 142 ? -5.472 7.564 -3.352 1.00 93.81 142 MET A N 1
ATOM 1125 C CA . MET A 1 142 ? -4.236 7.903 -4.053 1.00 93.81 142 MET A CA 1
ATOM 1126 C C . MET A 1 142 ? -3.629 6.656 -4.701 1.00 93.81 142 MET A C 1
ATOM 1128 O O . MET A 1 142 ? -3.384 6.656 -5.906 1.00 93.81 142 MET A O 1
ATOM 1132 N N . TYR A 1 143 ? -3.448 5.589 -3.922 1.00 93.00 143 TYR A N 1
ATOM 1133 C CA . TYR A 1 143 ? -2.852 4.338 -4.374 1.00 93.00 143 TYR A CA 1
ATOM 1134 C C . TYR A 1 143 ? -3.629 3.729 -5.545 1.00 93.00 143 TYR A C 1
ATOM 1136 O O . TYR A 1 143 ? -3.079 3.525 -6.627 1.00 93.00 143 TYR A O 1
ATOM 1144 N N . ASN A 1 144 ? -4.938 3.527 -5.364 1.00 93.38 144 ASN A N 1
ATOM 1145 C CA . ASN A 1 144 ? -5.798 2.921 -6.379 1.00 93.38 144 ASN A CA 1
ATOM 1146 C C . ASN A 1 144 ? -5.874 3.764 -7.662 1.00 93.38 144 ASN A C 1
ATOM 1148 O O . ASN A 1 144 ? -6.109 3.216 -8.737 1.00 93.38 144 ASN A O 1
ATOM 1152 N N . ARG A 1 145 ? -5.692 5.090 -7.576 1.00 91.44 145 ARG A N 1
ATOM 1153 C CA . ARG A 1 145 ? -5.638 5.975 -8.747 1.00 91.44 145 ARG A CA 1
ATOM 1154 C C . ARG A 1 145 ? -4.329 5.820 -9.516 1.00 91.44 145 ARG A C 1
ATOM 1156 O O . ARG A 1 145 ? -4.378 5.706 -10.736 1.00 91.44 145 ARG A O 1
ATOM 1163 N N . ILE A 1 146 ? -3.192 5.834 -8.818 1.00 89.19 146 ILE A N 1
ATOM 1164 C CA . ILE A 1 146 ? -1.864 5.718 -9.437 1.00 89.19 146 ILE A CA 1
ATOM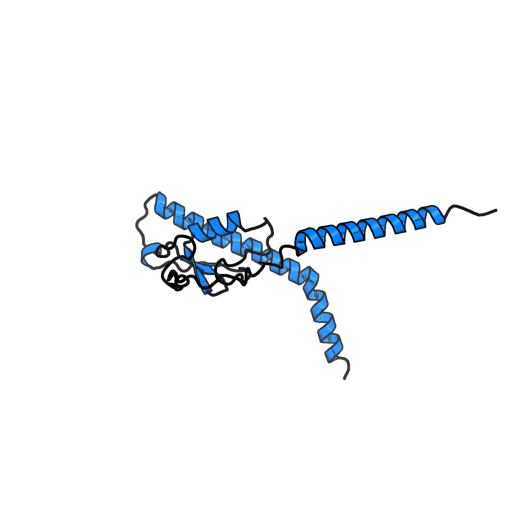 1165 C C . ILE A 1 146 ? -1.763 4.380 -10.166 1.00 89.19 146 ILE A C 1
ATOM 1167 O O . ILE A 1 146 ? -1.604 4.351 -11.380 1.00 89.19 146 ILE A O 1
ATOM 1171 N N . VAL A 1 147 ? -1.993 3.275 -9.456 1.00 86.88 147 VAL A N 1
ATOM 1172 C CA . VAL A 1 147 ? -1.798 1.938 -10.029 1.00 86.88 147 VAL A CA 1
ATOM 1173 C C . VAL A 1 147 ? -2.767 1.655 -11.183 1.00 86.88 147 VAL A C 1
ATOM 1175 O O . VAL A 1 147 ? -2.389 1.040 -12.180 1.00 86.88 147 VAL A O 1
ATOM 1178 N N . ARG A 1 148 ? -4.011 2.157 -11.109 1.00 82.62 148 ARG A N 1
ATOM 1179 C CA . ARG A 1 148 ? -4.982 2.038 -12.210 1.00 82.62 148 ARG A CA 1
ATOM 1180 C C . ARG A 1 148 ? -4.498 2.728 -13.482 1.00 82.62 148 ARG A C 1
ATOM 1182 O O . ARG A 1 148 ? -4.618 2.146 -14.557 1.00 82.62 148 ARG A O 1
ATOM 1189 N N . ASN A 1 149 ? -3.993 3.955 -13.368 1.00 81.06 149 ASN A N 1
ATOM 1190 C CA . ASN A 1 149 ? -3.550 4.722 -14.530 1.00 81.06 149 ASN A CA 1
ATOM 1191 C C . ASN A 1 149 ? -2.383 4.024 -15.244 1.00 81.06 149 ASN A C 1
ATOM 1193 O O . ASN A 1 149 ? -2.346 3.964 -16.474 1.00 81.06 149 ASN A O 1
ATOM 1197 N N . ASP A 1 150 ? -1.482 3.404 -14.494 1.00 76.50 150 ASP A N 1
ATOM 1198 C CA . ASP A 1 150 ? -0.346 2.699 -15.079 1.00 76.50 150 ASP A CA 1
ATOM 1199 C C . ASP A 1 150 ? -0.701 1.349 -15.685 1.00 76.50 150 ASP A C 1
ATOM 1201 O O . ASP A 1 150 ? -0.204 1.019 -16.760 1.00 76.50 150 ASP A O 1
ATOM 1205 N N . LEU A 1 151 ? -1.642 0.612 -15.089 1.00 66.69 151 LEU A N 1
ATOM 1206 C CA . LEU A 1 151 ? -2.227 -0.568 -15.731 1.00 66.69 151 LEU A CA 1
ATOM 1207 C C . LEU A 1 151 ? -2.861 -0.211 -17.080 1.00 66.69 151 LEU A C 1
ATOM 1209 O O . LEU A 1 151 ? -2.649 -0.928 -18.058 1.00 66.69 151 LEU A O 1
ATOM 1213 N N . THR A 1 152 ? -3.591 0.908 -17.168 1.00 62.03 152 THR A N 1
ATOM 1214 C CA . THR A 1 152 ? -4.169 1.350 -18.449 1.00 62.03 152 THR A CA 1
ATOM 1215 C C . THR A 1 152 ? -3.102 1.730 -19.473 1.00 62.03 152 THR A C 1
ATOM 1217 O O . THR A 1 152 ? -3.237 1.385 -20.644 1.00 62.03 152 THR A O 1
ATOM 1220 N N . MET A 1 153 ? -2.008 2.366 -19.048 1.00 58.97 153 MET A N 1
ATOM 1221 C CA . MET A 1 153 ? -0.903 2.732 -19.934 1.00 58.97 153 MET A CA 1
ATOM 1222 C C . MET A 1 153 ? -0.138 1.500 -20.435 1.00 58.97 153 MET A C 1
ATOM 1224 O O . MET A 1 153 ? 0.141 1.398 -21.627 1.00 58.97 153 MET A O 1
ATOM 1228 N N . TYR A 1 154 ? 0.139 0.526 -19.564 1.00 59.03 154 TYR A N 1
ATOM 1229 C CA . TYR A 1 154 ? 0.798 -0.724 -19.950 1.00 59.03 154 TYR A CA 1
ATOM 1230 C C . TYR A 1 154 ? -0.063 -1.532 -20.935 1.00 59.03 154 TYR A C 1
ATOM 1232 O O . TYR A 1 154 ? 0.452 -2.059 -21.916 1.00 59.03 154 TYR A O 1
ATOM 1240 N N . TRP A 1 155 ? -1.387 -1.566 -20.744 1.00 55.75 155 TRP A N 1
ATOM 1241 C CA . TRP A 1 155 ? -2.318 -2.172 -21.704 1.00 55.75 155 TRP A CA 1
ATOM 1242 C C . TRP A 1 155 ? -2.350 -1.456 -23.058 1.00 55.75 155 TRP A C 1
ATOM 1244 O O . TRP A 1 155 ? -2.460 -2.118 -24.086 1.00 55.75 155 TRP A O 1
ATOM 1254 N N . LEU A 1 156 ? -2.232 -0.129 -23.096 1.00 56.34 156 LEU A N 1
ATOM 1255 C CA . LEU A 1 156 ? -2.172 0.612 -24.361 1.00 56.34 156 LEU A CA 1
ATOM 1256 C C . LEU A 1 156 ? -0.841 0.395 -25.096 1.00 56.34 156 LEU A C 1
ATOM 1258 O O . LEU A 1 156 ? -0.838 0.262 -26.317 1.00 56.34 156 LEU A O 1
ATOM 1262 N N . LEU A 1 157 ? 0.272 0.320 -24.363 1.00 55.47 157 LEU A N 1
ATOM 1263 C CA . LEU A 1 157 ? 1.609 0.145 -24.939 1.00 55.47 157 LEU A CA 1
ATOM 1264 C C . LEU A 1 157 ? 1.915 -1.311 -25.328 1.00 55.47 157 LEU A C 1
ATOM 1266 O O . LEU A 1 157 ? 2.567 -1.541 -26.343 1.00 55.47 157 LEU A O 1
ATOM 1270 N N . TYR A 1 158 ? 1.430 -2.292 -24.562 1.00 53.88 158 TYR A N 1
ATOM 1271 C CA . TYR A 1 158 ? 1.765 -3.713 -24.740 1.00 53.88 158 TYR A CA 1
ATOM 1272 C C . TYR A 1 158 ? 0.561 -4.607 -25.087 1.00 53.88 158 TYR A C 1
ATOM 1274 O O . TYR A 1 158 ? 0.739 -5.695 -25.626 1.00 53.88 158 TYR A O 1
ATOM 1282 N N . GLY A 1 159 ? -0.677 -4.167 -24.842 1.00 46.53 159 GLY A N 1
ATOM 1283 C CA . GLY A 1 159 ? -1.893 -4.936 -25.151 1.00 46.53 159 GLY A CA 1
ATOM 1284 C C . GLY A 1 159 ? -2.298 -4.918 -26.629 1.00 46.53 159 GLY A C 1
ATOM 1285 O O . GLY A 1 159 ? -3.071 -5.776 -27.058 1.00 46.53 159 GLY A O 1
ATOM 1286 N N . CYS A 1 160 ? -1.750 -4.000 -27.436 1.00 45.38 160 CYS A N 1
ATOM 1287 C CA . CYS A 1 160 ? -1.955 -4.001 -28.890 1.00 45.38 160 CYS A CA 1
ATOM 1288 C C . CYS A 1 160 ? -1.320 -5.240 -29.554 1.00 45.38 160 CYS A C 1
ATOM 1290 O O . CYS A 1 160 ? -1.883 -5.804 -30.489 1.00 45.38 160 CYS A O 1
ATOM 1292 N N . HIS A 1 161 ? -0.208 -5.740 -29.002 1.00 44.75 161 HIS A N 1
ATOM 1293 C CA . HIS A 1 161 ? 0.526 -6.876 -29.565 1.00 44.75 161 HIS A CA 1
ATOM 1294 C C . HIS A 1 161 ? -0.181 -8.230 -29.353 1.00 44.75 161 HIS A C 1
ATOM 1296 O O . HIS A 1 161 ? -0.009 -9.144 -30.154 1.00 44.75 161 HIS A O 1
ATOM 1302 N N . TYR A 1 162 ? -1.009 -8.361 -28.309 1.00 42.84 162 TYR A N 1
ATOM 1303 C CA . TYR A 1 162 ? -1.741 -9.602 -28.005 1.00 42.84 162 TYR A CA 1
ATOM 1304 C C . TYR A 1 162 ? -3.015 -9.774 -28.849 1.00 42.84 162 TYR A C 1
ATOM 1306 O O . TYR A 1 162 ? -3.414 -10.889 -29.177 1.00 42.84 162 TYR A O 1
ATOM 1314 N N . LYS A 1 163 ? -3.661 -8.669 -29.252 1.00 46.03 163 LYS A N 1
ATOM 1315 C CA . LYS A 1 163 ? -4.836 -8.735 -30.138 1.00 46.03 163 LYS A CA 1
ATOM 1316 C C . LYS A 1 163 ? -4.485 -9.077 -31.587 1.00 46.03 163 LYS A C 1
ATOM 1318 O O . LYS A 1 163 ? -5.351 -9.574 -32.300 1.00 46.03 163 LYS A O 1
ATOM 1323 N N . GLN A 1 164 ? -3.250 -8.829 -32.022 1.00 49.81 164 GLN A N 1
ATOM 1324 C CA . GLN A 1 164 ? -2.804 -9.185 -33.371 1.00 49.81 164 GLN A CA 1
ATOM 1325 C C . GLN A 1 164 ? -2.580 -10.698 -33.517 1.00 49.81 164 GLN A C 1
ATOM 1327 O O . GLN A 1 164 ? -3.059 -11.276 -34.486 1.00 49.81 164 GLN A O 1
ATOM 1332 N N . SER A 1 165 ? -2.000 -11.362 -32.510 1.00 49.03 165 SER A N 1
ATOM 1333 C CA . SER A 1 165 ? -1.768 -12.815 -32.546 1.00 49.03 165 SER A CA 1
ATOM 1334 C C . SER A 1 165 ? -3.053 -13.654 -32.485 1.00 49.03 165 SER A C 1
ATOM 1336 O O . SER A 1 165 ? -3.132 -14.689 -33.133 1.00 49.03 165 SER A O 1
ATOM 1338 N N . LEU A 1 166 ? -4.089 -13.204 -31.763 1.00 50.62 166 LEU A N 1
ATOM 1339 C CA . LEU A 1 166 ? -5.377 -13.918 -31.700 1.00 50.62 166 LEU A CA 1
ATOM 1340 C C . LEU A 1 166 ? -6.227 -13.768 -32.976 1.00 50.62 166 LEU A C 1
ATOM 1342 O O . LEU A 1 166 ? -7.019 -14.653 -33.291 1.00 50.62 166 LEU A O 1
ATOM 1346 N N . ASN A 1 167 ? -6.072 -12.668 -33.720 1.00 45.22 167 ASN A N 1
ATOM 1347 C CA . ASN A 1 167 ? -6.786 -12.468 -34.986 1.00 45.22 167 ASN A CA 1
ATOM 1348 C C . ASN A 1 167 ? -6.132 -13.224 -36.160 1.00 45.22 167 ASN A C 1
ATOM 1350 O O . ASN A 1 167 ? -6.825 -13.573 -37.116 1.00 45.22 167 ASN A O 1
ATOM 1354 N N . GLU A 1 168 ? -4.828 -13.512 -36.092 1.00 50.84 168 GLU A N 1
ATOM 1355 C CA . GLU A 1 168 ? -4.130 -14.349 -37.081 1.00 50.84 168 GLU A CA 1
ATOM 1356 C C . GLU A 1 168 ? -4.469 -15.843 -36.916 1.00 50.84 168 GLU A C 1
ATOM 1358 O O . GLU A 1 168 ? -4.655 -16.533 -37.915 1.00 50.84 168 GLU A O 1
ATOM 1363 N N . GLU A 1 169 ? -4.679 -16.340 -35.689 1.00 52.62 169 GLU A N 1
ATOM 1364 C CA . GLU A 1 169 ? -5.147 -17.723 -35.464 1.00 52.62 169 GLU A CA 1
ATOM 1365 C C . GLU A 1 169 ? -6.605 -17.959 -35.902 1.00 52.62 169 GLU A C 1
ATOM 1367 O O . GLU A 1 169 ? -6.964 -19.083 -36.243 1.00 52.62 169 GLU A O 1
ATOM 1372 N N . GLN A 1 170 ? -7.451 -16.921 -35.939 1.00 51.56 170 GLN A N 1
ATOM 1373 C CA . GLN A 1 170 ? -8.864 -17.047 -36.338 1.00 51.56 170 GLN A CA 1
ATOM 1374 C C . GLN A 1 170 ? -9.142 -16.792 -37.829 1.00 51.56 170 GLN A C 1
ATOM 1376 O O . GLN A 1 170 ? -10.265 -17.009 -38.277 1.00 51.56 170 GLN A O 1
ATOM 1381 N N . THR A 1 171 ? -8.151 -16.351 -38.608 1.00 52.19 171 THR A N 1
ATOM 1382 C CA . THR A 1 171 ? -8.291 -16.117 -40.063 1.00 52.19 171 THR A CA 1
ATOM 1383 C C . THR A 1 171 ? -7.506 -17.115 -40.925 1.00 52.19 171 THR A C 1
ATOM 1385 O O . THR A 1 171 ? -7.531 -17.021 -42.150 1.00 52.19 171 THR A O 1
ATOM 1388 N N . GLY A 1 172 ? -6.846 -18.095 -40.295 1.00 53.88 172 GLY A N 1
ATOM 1389 C CA . GLY A 1 172 ? -6.105 -19.186 -40.936 1.00 53.88 172 GLY A CA 1
ATOM 1390 C C . GLY A 1 172 ? -6.833 -20.537 -40.972 1.00 53.88 172 GLY A C 1
ATOM 1391 O O . GLY A 1 172 ? -6.169 -21.569 -40.865 1.00 53.88 172 GLY A O 1
ATOM 1392 N N . GLN A 1 173 ? -8.165 -20.547 -41.098 1.00 39.28 173 GLN A N 1
ATOM 1393 C CA . GLN A 1 173 ? -8.966 -21.735 -41.433 1.00 39.28 173 GLN A CA 1
ATOM 1394 C C . GLN A 1 173 ? -9.929 -21.438 -42.578 1.00 39.28 173 GLN A C 1
ATOM 1396 O O . GLN A 1 173 ? -10.595 -20.380 -42.525 1.00 39.28 173 GLN A O 1
#

Organism: Nezara viridula (NCBI:txid85310)